Protein AF-A0A965GVR2-F1 (afdb_monomer)

Secondary structure (DSSP, 8-state):
-HHHHHHHHHHHHHHHHHHHHH-SSS---HHHHHHHHHHHHHH-HHHHHHHHHHHHHHHHHHHHHHHHHHHHHS---TTS-HHHHHHHHHHHHHHTTS-SSHHHHHHHHHHH-HHHHHHHHHHH-

Solvent-accessible surface area (backbone atoms only — not comparable to full-atom values): 6858 Å² total; per-residue (Å²): 112,70,70,61,50,57,52,51,52,52,53,32,52,51,34,24,54,51,39,52,70,69,39,69,68,47,93,66,62,38,84,62,49,26,40,50,46,53,56,40,36,75,78,39,50,67,60,33,50,54,54,50,53,54,50,50,54,49,22,53,52,49,48,50,54,50,51,48,53,59,59,75,63,59,70,79,63,89,88,63,54,57,63,56,53,39,48,54,56,4,46,50,30,35,75,73,61,78,30,94,39,54,67,59,15,31,53,51,47,34,70,72,30,63,67,58,32,55,51,34,57,63,71,78,104

Structure (mmCIF, N/CA/C/O backbone):
data_AF-A0A965GVR2-F1
#
_entry.id   AF-A0A965GVR2-F1
#
loop_
_atom_site.group_PDB
_atom_site.id
_atom_site.type_symbol
_atom_site.label_atom_id
_atom_site.label_alt_id
_atom_site.label_comp_id
_atom_site.label_asym_id
_atom_site.label_entity_id
_atom_site.label_seq_id
_atom_site.pdbx_PDB_ins_code
_atom_site.Cartn_x
_atom_site.Cartn_y
_atom_site.Cartn_z
_atom_site.occupancy
_atom_site.B_iso_or_equiv
_atom_site.auth_seq_id
_atom_site.auth_comp_id
_atom_site.auth_asym_id
_atom_site.auth_atom_id
_atom_site.pdbx_PDB_model_num
ATOM 1 N N . ASP A 1 1 ? 15.775 1.849 -31.045 1.00 75.06 1 ASP A N 1
ATOM 2 C CA . ASP A 1 1 ? 14.495 1.388 -31.601 1.00 75.06 1 ASP A CA 1
ATOM 3 C C . ASP A 1 1 ? 13.379 2.218 -30.974 1.00 75.06 1 ASP A C 1
ATOM 5 O O . ASP A 1 1 ? 13.225 2.173 -29.758 1.00 75.06 1 ASP A O 1
ATOM 9 N N . LEU A 1 2 ? 12.721 3.085 -31.750 1.00 79.31 2 LEU A N 1
ATOM 10 C CA . LEU A 1 2 ? 11.771 4.085 -31.227 1.00 79.31 2 LEU A CA 1
ATOM 11 C C . LEU A 1 2 ? 10.519 3.426 -30.630 1.00 79.31 2 LEU A C 1
ATOM 13 O O . LEU A 1 2 ? 10.064 3.834 -29.568 1.00 79.31 2 LEU A O 1
ATOM 17 N N . VAL A 1 3 ? 10.053 2.334 -31.239 1.00 83.69 3 VAL A N 1
ATOM 18 C CA . VAL A 1 3 ? 8.857 1.594 -30.806 1.00 83.69 3 VAL A CA 1
ATOM 19 C C . VAL A 1 3 ? 9.059 0.931 -29.440 1.00 83.69 3 VAL A C 1
ATOM 21 O O . VAL A 1 3 ? 8.155 0.906 -28.606 1.00 83.69 3 VAL A O 1
ATOM 24 N N . ALA A 1 4 ? 10.257 0.399 -29.181 1.00 81.19 4 ALA A N 1
ATOM 25 C CA . ALA A 1 4 ? 10.582 -0.185 -27.882 1.00 81.19 4 ALA A CA 1
ATOM 26 C C . ALA A 1 4 ? 10.600 0.877 -26.772 1.00 81.19 4 ALA A C 1
ATOM 28 O O . ALA A 1 4 ? 10.115 0.618 -25.675 1.00 81.19 4 ALA A O 1
ATOM 29 N N . LYS A 1 5 ? 11.106 2.077 -27.083 1.00 83.75 5 LYS A N 1
ATOM 30 C CA . LYS A 1 5 ? 11.165 3.198 -26.145 1.00 83.75 5 LYS A CA 1
ATOM 31 C C . LYS A 1 5 ? 9.768 3.716 -25.786 1.00 83.75 5 LYS A C 1
ATOM 33 O O . LYS A 1 5 ? 9.465 3.828 -24.607 1.00 83.75 5 LYS A O 1
ATOM 38 N N . GLU A 1 6 ? 8.908 3.951 -26.777 1.00 85.31 6 GLU A N 1
ATOM 39 C CA . GLU A 1 6 ? 7.527 4.412 -26.544 1.00 85.31 6 GLU A CA 1
ATOM 40 C C . GLU A 1 6 ? 6.714 3.407 -25.715 1.00 85.31 6 GLU A C 1
ATOM 42 O O . GLU A 1 6 ? 5.949 3.778 -24.823 1.00 85.31 6 GLU A O 1
ATOM 47 N N . ARG A 1 7 ? 6.899 2.107 -25.973 1.00 87.19 7 ARG A N 1
ATOM 48 C CA . ARG A 1 7 ? 6.252 1.054 -25.186 1.00 87.19 7 ARG A CA 1
ATOM 49 C C . ARG A 1 7 ? 6.732 1.060 -23.736 1.00 87.19 7 ARG A C 1
ATOM 51 O O . ARG A 1 7 ? 5.906 0.926 -22.837 1.00 87.19 7 ARG A O 1
ATOM 58 N N . ASP A 1 8 ? 8.036 1.179 -23.513 1.00 89.75 8 ASP A N 1
ATOM 59 C CA . ASP A 1 8 ? 8.609 1.171 -22.168 1.00 89.75 8 ASP A CA 1
ATOM 60 C C . ASP A 1 8 ? 8.180 2.407 -21.366 1.00 89.75 8 ASP A C 1
ATOM 62 O O . ASP A 1 8 ? 7.844 2.266 -20.194 1.00 89.75 8 ASP A O 1
ATOM 66 N N . GLU A 1 9 ? 8.090 3.579 -22.001 1.00 91.38 9 GLU A N 1
ATOM 67 C CA . GLU A 1 9 ? 7.560 4.805 -21.384 1.00 91.38 9 GLU A CA 1
ATOM 68 C C . GLU A 1 9 ? 6.093 4.648 -20.967 1.00 91.38 9 GLU A C 1
ATOM 70 O O . GLU A 1 9 ? 5.720 5.021 -19.854 1.00 91.38 9 GLU A O 1
ATOM 75 N N . ARG A 1 10 ? 5.259 4.032 -21.815 1.00 92.50 10 ARG A N 1
ATOM 76 C CA . ARG A 1 10 ? 3.862 3.744 -21.461 1.00 92.50 10 ARG A CA 1
ATOM 77 C C . ARG A 1 10 ? 3.763 2.779 -20.278 1.00 92.50 10 ARG A C 1
ATOM 79 O O . ARG A 1 10 ? 2.981 3.015 -19.363 1.00 92.50 10 ARG A O 1
ATOM 86 N N . LEU A 1 11 ? 4.552 1.705 -20.288 1.00 93.50 11 LEU A N 1
ATOM 87 C CA . LEU A 1 11 ? 4.563 0.723 -19.200 1.00 93.50 11 LEU A CA 1
ATOM 88 C C . LEU A 1 11 ? 5.081 1.323 -17.887 1.00 93.50 11 LEU A C 1
ATOM 90 O O . LEU A 1 11 ? 4.598 0.958 -16.817 1.00 93.50 11 LEU A O 1
ATOM 94 N N . ASP A 1 12 ? 6.047 2.239 -17.962 1.00 94.94 12 ASP A N 1
ATOM 95 C CA . ASP A 1 12 ? 6.532 2.985 -16.803 1.00 94.94 12 ASP A CA 1
ATOM 96 C C . ASP A 1 12 ? 5.419 3.893 -16.249 1.00 94.94 12 ASP A C 1
ATOM 98 O O . ASP A 1 12 ? 5.156 3.856 -15.049 1.00 94.94 12 ASP A O 1
ATOM 102 N N . ALA A 1 13 ? 4.685 4.614 -17.104 1.00 95.19 13 ALA A N 1
ATOM 103 C CA . ALA A 1 13 ? 3.556 5.448 -16.680 1.00 95.19 13 ALA A CA 1
ATOM 104 C C . ALA A 1 13 ? 2.415 4.639 -16.027 1.00 95.19 13 ALA A C 1
ATOM 106 O O . ALA A 1 13 ? 1.880 5.039 -14.991 1.00 95.19 13 ALA A O 1
ATOM 107 N N . GLU A 1 14 ? 2.064 3.479 -16.590 1.00 95.50 14 GLU A N 1
ATOM 108 C CA . GLU A 1 14 ? 1.073 2.563 -16.005 1.00 95.50 14 GLU A CA 1
ATOM 109 C C . GLU A 1 14 ? 1.531 2.032 -14.636 1.00 95.50 14 GLU A C 1
ATOM 111 O O . GLU A 1 14 ? 0.745 1.986 -13.685 1.00 95.50 14 GLU A O 1
ATOM 116 N N . ALA A 1 15 ? 2.815 1.680 -14.502 1.00 95.81 15 ALA A N 1
ATOM 117 C CA . ALA A 1 15 ? 3.384 1.226 -13.236 1.00 95.81 15 ALA A CA 1
ATOM 118 C C . ALA A 1 15 ? 3.347 2.328 -12.168 1.00 95.81 15 ALA A C 1
ATOM 120 O O . ALA A 1 15 ? 2.998 2.056 -11.018 1.00 95.81 15 ALA A O 1
ATOM 121 N N . VAL A 1 16 ? 3.662 3.570 -12.543 1.00 97.31 16 VAL A N 1
ATOM 122 C CA . VAL A 1 16 ? 3.579 4.736 -11.653 1.00 97.31 16 VAL A CA 1
ATOM 123 C C . VAL A 1 16 ? 2.150 4.949 -11.164 1.00 97.31 16 VAL A C 1
ATOM 125 O O . VAL A 1 16 ? 1.942 5.109 -9.961 1.00 97.31 16 VAL A O 1
ATOM 128 N N . ALA A 1 17 ? 1.165 4.922 -12.068 1.00 96.44 17 ALA A N 1
ATOM 129 C CA . ALA A 1 17 ? -0.241 5.083 -11.705 1.00 96.44 17 ALA A CA 1
ATOM 130 C C . ALA A 1 17 ? -0.681 4.005 -10.702 1.00 96.44 17 ALA A C 1
ATOM 132 O O . ALA A 1 17 ? -1.157 4.332 -9.615 1.00 96.44 17 ALA A O 1
ATOM 133 N N . LYS A 1 18 ? -0.399 2.730 -11.002 1.00 94.69 18 LYS A N 1
ATOM 134 C CA . LYS A 1 18 ? -0.703 1.613 -10.097 1.00 94.69 18 LYS A CA 1
ATOM 135 C C . LYS A 1 18 ? -0.004 1.759 -8.742 1.00 94.69 18 LYS A C 1
ATOM 137 O O . LYS A 1 18 ? -0.589 1.454 -7.706 1.00 94.69 18 LYS A O 1
ATOM 142 N N . SER A 1 19 ? 1.247 2.217 -8.730 1.00 95.69 19 SER A N 1
ATOM 143 C CA . SER A 1 19 ? 2.018 2.400 -7.499 1.00 95.69 19 SER A CA 1
ATOM 144 C C . SER A 1 19 ? 1.413 3.475 -6.593 1.00 95.69 19 SER A C 1
ATOM 146 O O . SER A 1 19 ? 1.331 3.248 -5.390 1.00 95.69 19 SER A O 1
ATOM 148 N N . LYS A 1 20 ? 0.935 4.594 -7.156 1.00 94.75 20 LYS A N 1
ATOM 149 C CA . LYS A 1 20 ? 0.242 5.657 -6.404 1.00 94.75 20 LYS A CA 1
ATOM 150 C C . LYS A 1 20 ? -1.077 5.175 -5.796 1.00 94.75 20 LYS A C 1
ATOM 152 O O . LYS A 1 20 ? -1.422 5.575 -4.692 1.00 94.75 20 LYS A O 1
ATOM 157 N N . GLU A 1 21 ? -1.800 4.309 -6.504 1.00 92.69 21 GLU A N 1
ATOM 158 C CA . GLU A 1 21 ? -3.043 3.711 -6.000 1.00 92.69 21 GLU A CA 1
ATOM 159 C C . GLU A 1 21 ? -2.784 2.658 -4.915 1.00 92.69 21 GLU A C 1
ATOM 161 O O . GLU A 1 21 ? -3.510 2.590 -3.928 1.00 92.69 21 GLU A O 1
ATOM 166 N N . THR A 1 22 ? -1.747 1.835 -5.090 1.00 90.88 22 THR A N 1
ATOM 167 C CA . THR A 1 22 ? -1.461 0.696 -4.200 1.00 90.88 22 THR A CA 1
ATOM 168 C C . THR A 1 22 ? -0.758 1.126 -2.913 1.00 90.88 22 THR A C 1
ATOM 170 O O . THR A 1 22 ? -1.026 0.563 -1.856 1.00 90.88 22 THR A O 1
ATOM 173 N N . PHE A 1 23 ? 0.146 2.106 -2.996 1.00 94.00 23 PHE A N 1
ATOM 174 C CA . PHE A 1 23 ? 0.984 2.562 -1.884 1.00 94.00 23 PHE A CA 1
ATOM 175 C C . PHE A 1 23 ? 0.678 4.019 -1.542 1.00 94.00 23 PHE A C 1
ATOM 177 O O . PHE A 1 23 ? 1.517 4.903 -1.703 1.00 94.00 23 PHE A O 1
ATOM 184 N N . SER A 1 24 ? -0.567 4.272 -1.150 1.00 89.25 24 SER A N 1
ATOM 185 C CA . SER A 1 24 ? -1.075 5.631 -0.936 1.00 89.25 24 SER A CA 1
ATOM 186 C C . SER A 1 24 ? -0.602 6.275 0.370 1.00 89.25 24 SER A C 1
ATOM 188 O O . SER A 1 24 ? -0.640 7.500 0.493 1.00 89.25 24 SER A O 1
ATOM 190 N N . THR A 1 25 ? -0.157 5.477 1.346 1.00 90.38 25 THR A N 1
ATOM 191 C CA . THR A 1 25 ? 0.298 5.980 2.651 1.00 90.38 25 THR A CA 1
ATOM 192 C C . THR A 1 25 ? 1.815 5.999 2.782 1.00 90.38 25 THR A C 1
ATOM 194 O O . THR A 1 25 ? 2.359 6.789 3.560 1.00 90.38 25 THR A O 1
ATOM 197 N N . LEU A 1 26 ? 2.522 5.179 2.004 1.00 89.56 26 LEU A N 1
ATOM 198 C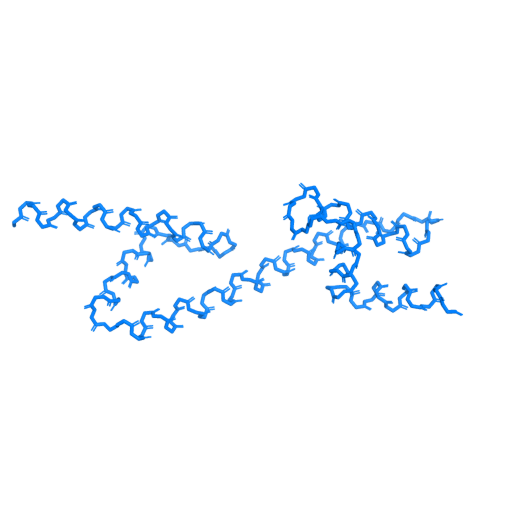 CA . LEU A 1 26 ? 3.975 5.230 1.922 1.00 89.56 26 LEU A CA 1
ATOM 199 C C . LEU A 1 26 ? 4.446 6.487 1.175 1.00 89.56 26 LEU A C 1
ATOM 201 O O . LEU A 1 26 ? 4.006 6.791 0.071 1.00 89.56 26 LEU A O 1
ATOM 205 N N . GLY A 1 27 ? 5.430 7.187 1.741 1.00 90.56 27 GLY A N 1
ATOM 206 C CA . GLY A 1 27 ? 6.085 8.339 1.108 1.00 90.56 27 GLY A CA 1
ATOM 207 C C . GLY A 1 27 ? 7.075 7.945 0.005 1.00 90.56 27 GLY A C 1
ATOM 208 O O . GLY A 1 27 ? 8.248 8.309 0.087 1.00 90.56 27 GLY A O 1
ATOM 209 N N . LEU A 1 28 ? 6.641 7.152 -0.979 1.00 92.38 28 LEU A N 1
ATOM 210 C CA . LEU A 1 28 ? 7.489 6.682 -2.077 1.00 92.38 28 LEU A CA 1
ATOM 211 C C . LEU A 1 28 ? 7.644 7.746 -3.171 1.00 92.38 28 LEU A C 1
ATOM 213 O O . LEU A 1 28 ? 6.706 8.447 -3.541 1.00 92.38 28 LEU A O 1
ATOM 217 N N . GLU A 1 29 ? 8.833 7.800 -3.771 1.00 95.81 29 GLU A N 1
ATOM 218 C CA . GLU A 1 29 ? 9.069 8.535 -5.017 1.00 95.81 29 GLU A CA 1
ATOM 219 C C . GLU A 1 29 ? 8.613 7.644 -6.188 1.00 95.81 29 GLU A C 1
ATOM 221 O O . GLU A 1 29 ? 9.387 6.863 -6.746 1.00 95.81 29 GLU A O 1
ATOM 226 N N . HIS A 1 30 ? 7.306 7.658 -6.477 1.00 95.06 30 HIS A N 1
ATOM 227 C CA . HIS A 1 30 ? 6.672 6.690 -7.386 1.00 95.06 30 HIS A CA 1
ATOM 228 C C . HIS A 1 30 ? 7.239 6.723 -8.810 1.00 95.06 30 HIS A C 1
ATOM 230 O O . HIS A 1 30 ? 7.342 5.667 -9.435 1.00 95.06 30 HIS A O 1
ATOM 236 N N . GLU A 1 31 ? 7.635 7.903 -9.295 1.00 95.62 31 GLU A N 1
ATOM 237 C CA . GLU A 1 31 ? 8.214 8.104 -10.632 1.00 95.62 31 GLU A CA 1
ATOM 238 C C . GLU A 1 31 ? 9.552 7.365 -10.794 1.00 95.62 31 GLU A C 1
ATOM 240 O O . GLU A 1 31 ? 9.893 6.906 -11.883 1.00 95.62 31 GLU A O 1
ATOM 245 N N . THR A 1 32 ? 10.295 7.187 -9.700 1.00 94.31 32 THR A N 1
ATOM 246 C CA . THR A 1 32 ? 11.549 6.427 -9.689 1.00 94.31 32 THR A CA 1
ATOM 247 C C . THR A 1 32 ? 11.329 4.960 -9.315 1.00 94.31 32 THR A C 1
ATOM 249 O O . THR A 1 32 ? 11.874 4.052 -9.950 1.00 94.31 32 THR A O 1
ATOM 252 N N . PHE A 1 33 ? 10.531 4.712 -8.275 1.00 95.25 33 PHE A N 1
ATOM 253 C CA . PHE A 1 33 ? 10.342 3.385 -7.692 1.00 95.25 33 PHE A CA 1
ATOM 254 C C . PHE A 1 33 ? 9.585 2.429 -8.620 1.00 95.25 33 PHE A C 1
ATOM 256 O O . PHE A 1 33 ? 10.029 1.299 -8.834 1.00 95.25 33 PHE A O 1
ATOM 263 N N . ALA A 1 34 ? 8.456 2.860 -9.187 1.00 96.12 34 ALA A N 1
ATOM 264 C CA . ALA A 1 34 ? 7.583 1.957 -9.930 1.00 96.12 34 ALA A CA 1
ATOM 265 C C . ALA A 1 34 ? 8.229 1.429 -11.228 1.00 96.12 34 ALA A C 1
ATOM 267 O O . ALA A 1 34 ? 8.179 0.214 -11.459 1.00 96.12 34 ALA A O 1
ATOM 268 N N . PRO A 1 35 ? 8.934 2.258 -12.030 1.00 97.00 35 PRO A N 1
ATOM 269 C CA . PRO A 1 35 ? 9.707 1.759 -13.166 1.00 97.00 35 PRO A CA 1
ATOM 270 C C . PRO A 1 35 ? 10.829 0.801 -12.757 1.00 97.00 35 PRO A C 1
ATOM 272 O O . PRO A 1 35 ? 11.097 -0.178 -13.455 1.00 97.00 35 PRO A O 1
ATOM 275 N N . ALA A 1 36 ? 11.492 1.047 -11.620 1.00 96.06 36 ALA A N 1
ATOM 276 C CA . ALA A 1 36 ? 12.535 0.159 -11.115 1.00 96.06 36 ALA A CA 1
ATOM 277 C C . ALA A 1 36 ? 11.965 -1.213 -10.725 1.00 96.06 36 ALA A C 1
ATOM 279 O O . ALA A 1 36 ? 12.495 -2.233 -11.163 1.00 96.06 36 ALA A O 1
ATOM 280 N N . LEU A 1 37 ? 10.850 -1.248 -9.988 1.00 96.06 37 LEU A N 1
ATOM 281 C CA . LEU A 1 37 ? 10.178 -2.496 -9.620 1.00 96.06 37 LEU A CA 1
ATOM 282 C C . LEU A 1 37 ? 9.711 -3.274 -10.859 1.00 96.06 37 LEU A C 1
ATOM 284 O O . LEU A 1 37 ? 9.919 -4.484 -10.934 1.00 96.06 37 LEU A O 1
ATOM 288 N N . ARG A 1 38 ? 9.157 -2.588 -11.869 1.00 96.12 38 ARG A N 1
ATOM 289 C CA . ARG A 1 38 ? 8.777 -3.209 -13.149 1.00 96.12 38 ARG A CA 1
ATOM 290 C C . ARG A 1 38 ? 9.973 -3.865 -13.841 1.00 96.12 38 ARG A C 1
ATOM 292 O O . ARG A 1 38 ? 9.862 -4.982 -14.343 1.00 96.12 38 ARG A O 1
ATOM 299 N N . ARG A 1 39 ? 11.118 -3.179 -13.885 1.00 95.00 39 ARG A N 1
ATOM 300 C CA . ARG A 1 39 ? 12.347 -3.715 -14.493 1.00 95.00 39 ARG A CA 1
ATOM 301 C C . ARG A 1 39 ? 12.890 -4.907 -13.708 1.00 95.00 39 ARG A C 1
ATOM 303 O O . ARG A 1 39 ? 13.332 -5.863 -14.334 1.00 95.00 39 ARG A O 1
ATOM 310 N N . ILE A 1 40 ? 12.798 -4.891 -12.376 1.00 95.12 40 ILE A N 1
ATOM 311 C CA . ILE A 1 40 ? 13.127 -6.059 -11.545 1.00 95.12 40 ILE A CA 1
ATOM 312 C C . ILE A 1 40 ? 12.194 -7.218 -11.895 1.00 95.12 40 ILE A C 1
ATOM 314 O O . ILE A 1 40 ? 12.688 -8.305 -12.151 1.00 95.12 40 ILE A O 1
ATOM 318 N N . ALA A 1 41 ? 10.883 -6.988 -12.012 1.00 94.81 41 ALA A N 1
ATOM 319 C CA . ALA A 1 41 ? 9.922 -8.038 -12.353 1.00 94.81 41 ALA A CA 1
ATOM 320 C C . ALA A 1 41 ? 10.189 -8.690 -13.722 1.00 94.81 41 ALA A C 1
ATOM 322 O O . ALA A 1 41 ? 9.898 -9.867 -13.907 1.00 94.81 41 ALA A O 1
ATOM 323 N N . ALA A 1 42 ? 10.768 -7.944 -14.669 1.00 93.62 42 ALA A N 1
ATOM 324 C CA . ALA A 1 42 ? 11.171 -8.473 -15.971 1.00 93.62 42 ALA A CA 1
ATOM 325 C C . ALA A 1 42 ? 12.421 -9.377 -15.916 1.00 93.62 42 ALA A C 1
ATOM 327 O O . ALA A 1 42 ? 12.654 -10.141 -16.851 1.00 93.62 42 ALA A O 1
ATOM 328 N N . ILE A 1 43 ? 13.229 -9.274 -14.856 1.00 96.12 43 ILE A N 1
ATOM 329 C CA . ILE A 1 43 ? 14.453 -10.065 -14.644 1.00 96.12 43 ILE A CA 1
ATOM 330 C C . ILE A 1 43 ? 14.177 -11.222 -13.678 1.00 96.12 43 ILE A C 1
ATOM 332 O O . ILE A 1 43 ? 14.568 -12.357 -13.934 1.00 96.12 43 ILE A O 1
ATOM 336 N N . ASP A 1 44 ? 13.506 -10.918 -12.571 1.00 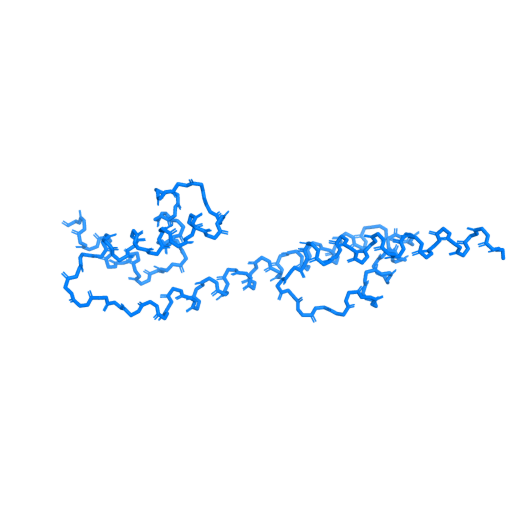96.25 44 ASP A N 1
ATOM 337 C CA . ASP A 1 44 ? 13.154 -11.831 -11.493 1.00 96.25 44 ASP A CA 1
ATOM 338 C C . ASP A 1 44 ? 11.793 -11.427 -10.904 1.00 96.25 44 ASP A C 1
ATOM 340 O O . ASP A 1 44 ? 11.660 -10.544 -10.048 1.00 96.25 44 ASP A O 1
ATOM 344 N N . GLU A 1 45 ? 10.752 -12.094 -11.396 1.00 95.31 45 GLU A N 1
ATOM 345 C CA . GLU A 1 45 ? 9.374 -11.874 -10.964 1.00 95.31 45 GLU A CA 1
ATOM 346 C C . GLU A 1 45 ? 9.166 -12.235 -9.484 1.00 95.31 45 GLU A C 1
ATOM 348 O O . GLU A 1 45 ? 8.405 -11.567 -8.781 1.00 95.31 45 GLU A O 1
ATOM 353 N N . ALA A 1 46 ? 9.842 -13.277 -8.989 1.00 95.44 46 ALA A N 1
ATOM 354 C CA . ALA A 1 46 ? 9.686 -13.734 -7.611 1.00 95.44 46 ALA A CA 1
ATOM 355 C C . ALA A 1 46 ? 10.268 -12.712 -6.629 1.00 95.44 46 ALA A C 1
ATOM 357 O O . ALA A 1 46 ? 9.623 -12.374 -5.630 1.00 95.44 46 ALA A O 1
ATOM 358 N N . LEU A 1 47 ? 11.442 -12.163 -6.949 1.00 94.88 47 LEU A N 1
ATOM 359 C CA . LEU A 1 47 ? 12.044 -11.083 -6.181 1.00 94.88 47 LEU A CA 1
ATOM 360 C C . LEU A 1 47 ? 11.135 -9.849 -6.162 1.00 94.88 47 LEU A C 1
ATOM 362 O O . LEU A 1 47 ? 10.838 -9.336 -5.082 1.00 94.88 47 LEU A O 1
ATOM 366 N N . ALA A 1 48 ? 10.635 -9.407 -7.319 1.00 95.50 48 ALA A N 1
ATOM 367 C CA . ALA A 1 48 ? 9.741 -8.250 -7.391 1.00 95.50 48 ALA A CA 1
ATOM 368 C C . ALA A 1 48 ? 8.473 -8.435 -6.541 1.00 95.50 48 ALA A C 1
ATOM 370 O O . ALA A 1 48 ? 8.127 -7.546 -5.764 1.00 95.50 48 ALA A O 1
ATOM 371 N N . LYS A 1 49 ? 7.831 -9.609 -6.612 1.00 94.31 49 LYS A N 1
ATOM 372 C CA . LYS A 1 49 ? 6.656 -9.933 -5.786 1.00 94.31 49 LYS A CA 1
ATOM 373 C C . LYS A 1 49 ? 6.965 -9.920 -4.295 1.00 94.31 49 LYS A C 1
ATOM 375 O O . LYS A 1 49 ? 6.141 -9.461 -3.510 1.00 94.31 49 LYS A O 1
ATOM 380 N N . SER A 1 50 ? 8.137 -10.410 -3.891 1.00 96.19 50 SER A N 1
ATOM 381 C CA . SER A 1 50 ? 8.530 -10.384 -2.479 1.00 96.19 50 SER A CA 1
ATOM 382 C C . SER A 1 50 ? 8.678 -8.951 -1.951 1.00 96.19 50 SER A C 1
ATOM 384 O O . SER A 1 50 ? 8.210 -8.649 -0.855 1.00 96.19 50 SER A O 1
ATOM 386 N N . VAL A 1 51 ? 9.248 -8.048 -2.757 1.00 94.56 51 VAL A N 1
ATOM 387 C CA . VAL A 1 51 ? 9.378 -6.624 -2.422 1.00 94.56 51 VAL A CA 1
ATOM 388 C C . VAL A 1 51 ? 8.005 -5.953 -2.377 1.00 94.56 51 VAL A C 1
ATOM 390 O O . VAL A 1 51 ? 7.701 -5.249 -1.415 1.00 94.56 51 VAL A O 1
ATOM 393 N N . GLU A 1 52 ? 7.153 -6.208 -3.375 1.00 94.38 52 GLU A N 1
ATOM 394 C CA . GLU A 1 52 ? 5.783 -5.683 -3.428 1.00 94.38 52 GLU A CA 1
ATOM 395 C C . GLU A 1 52 ? 4.978 -6.109 -2.190 1.00 94.38 52 GLU A C 1
ATOM 397 O O . GLU A 1 52 ? 4.356 -5.268 -1.549 1.00 94.38 52 GLU A O 1
ATOM 402 N N . ALA A 1 53 ? 5.057 -7.379 -1.778 1.00 93.19 53 ALA A N 1
ATOM 403 C CA . ALA A 1 53 ? 4.340 -7.891 -0.610 1.00 93.19 53 ALA A CA 1
ATOM 404 C C . ALA A 1 53 ? 4.755 -7.206 0.705 1.00 93.19 53 ALA A C 1
ATOM 406 O O . ALA A 1 53 ? 3.898 -6.871 1.526 1.00 93.19 53 ALA A O 1
ATOM 407 N N . VAL A 1 54 ? 6.056 -6.968 0.903 1.00 94.75 54 VAL A N 1
ATOM 408 C CA . VAL A 1 54 ? 6.557 -6.245 2.085 1.00 94.75 54 VAL A CA 1
ATOM 409 C C . VAL A 1 54 ? 6.048 -4.804 2.091 1.00 94.75 54 VAL A C 1
ATOM 411 O O . VAL A 1 54 ? 5.607 -4.320 3.131 1.00 94.75 54 VAL A O 1
ATOM 414 N N . LEU A 1 55 ? 6.056 -4.132 0.937 1.00 94.00 55 LEU A N 1
ATOM 415 C CA . LEU A 1 55 ? 5.569 -2.758 0.822 1.00 94.00 55 LEU A CA 1
ATOM 416 C C . LEU A 1 55 ? 4.058 -2.661 1.035 1.00 94.00 55 LEU A C 1
ATOM 418 O O . LEU A 1 55 ? 3.618 -1.764 1.742 1.00 94.00 55 LEU A O 1
ATOM 422 N N . VAL A 1 56 ? 3.270 -3.606 0.514 1.00 92.69 56 VAL A N 1
ATOM 423 C CA . VAL A 1 56 ? 1.818 -3.653 0.762 1.00 92.69 56 VAL A CA 1
ATOM 424 C C . VAL A 1 56 ? 1.547 -3.819 2.256 1.00 92.69 56 VAL A C 1
ATOM 426 O O . VAL A 1 56 ? 0.701 -3.129 2.819 1.00 92.69 56 VAL A O 1
ATOM 429 N N . SER A 1 57 ? 2.292 -4.702 2.924 1.00 88.25 57 SER A N 1
ATOM 430 C CA . SER A 1 57 ? 2.162 -4.892 4.369 1.00 88.25 57 SER A CA 1
ATOM 431 C C . SER A 1 57 ? 2.566 -3.645 5.162 1.00 88.25 57 SER A C 1
ATOM 433 O O . SER A 1 57 ? 1.924 -3.330 6.164 1.00 88.25 57 SER A O 1
ATOM 435 N N . ALA A 1 58 ? 3.610 -2.933 4.736 1.00 88.88 58 ALA A N 1
ATOM 436 C CA . ALA A 1 58 ? 4.039 -1.694 5.377 1.00 88.88 58 ALA A CA 1
ATOM 437 C C . ALA A 1 58 ? 3.018 -0.561 5.181 1.00 88.88 58 ALA A C 1
ATOM 439 O O . ALA A 1 58 ? 2.694 0.121 6.149 1.00 88.88 58 ALA A O 1
ATOM 440 N N . ASP A 1 59 ? 2.479 -0.394 3.969 1.00 89.88 59 ASP A N 1
ATOM 441 C CA . ASP A 1 59 ? 1.433 0.594 3.670 1.00 89.88 59 ASP A CA 1
ATOM 442 C C . ASP A 1 59 ? 0.185 0.339 4.528 1.00 89.88 59 ASP A C 1
ATOM 444 O O . ASP A 1 59 ? -0.287 1.235 5.221 1.00 89.88 59 ASP A O 1
ATOM 448 N N . ALA A 1 60 ? -0.266 -0.917 4.619 1.00 83.81 60 ALA A N 1
ATOM 449 C CA . ALA A 1 60 ? -1.399 -1.288 5.468 1.00 83.81 60 ALA A CA 1
ATOM 450 C C . ALA A 1 60 ? -1.165 -0.957 6.955 1.00 83.81 60 ALA A C 1
ATOM 452 O O . ALA A 1 60 ? -2.051 -0.415 7.617 1.00 83.81 60 ALA A O 1
ATOM 453 N N . GLN A 1 61 ? 0.036 -1.234 7.476 1.00 81.88 61 GLN A N 1
ATOM 454 C CA . GLN A 1 61 ? 0.401 -0.897 8.857 1.00 81.88 61 GLN A CA 1
ATOM 455 C C . GLN A 1 61 ? 0.464 0.619 9.092 1.00 81.88 61 GLN A C 1
ATOM 457 O O . GLN A 1 61 ? 0.068 1.093 10.159 1.00 81.88 61 GLN A O 1
ATOM 462 N N . LEU A 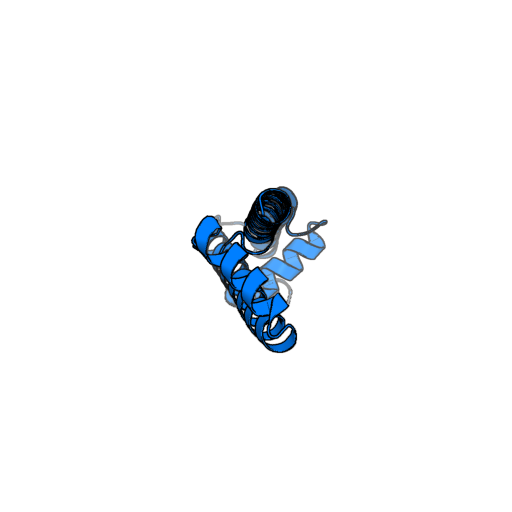1 62 ? 0.950 1.399 8.120 1.00 83.19 62 LEU A N 1
ATOM 463 C CA . LEU A 1 62 ? 0.971 2.861 8.217 1.00 83.19 62 LEU A CA 1
ATOM 464 C C . LEU A 1 62 ? -0.437 3.454 8.151 1.00 83.19 62 LEU A C 1
ATOM 466 O O . LEU A 1 62 ? -0.742 4.352 8.937 1.00 83.19 62 LEU A O 1
ATOM 470 N N . ALA A 1 63 ? -1.290 2.943 7.262 1.00 81.94 63 ALA A N 1
ATOM 471 C CA . ALA A 1 63 ? -2.693 3.324 7.183 1.00 81.94 63 ALA A CA 1
ATOM 472 C C . ALA A 1 63 ? -3.404 3.068 8.519 1.00 81.94 63 ALA A C 1
ATOM 474 O O . ALA A 1 63 ? -4.057 3.962 9.059 1.00 81.94 63 ALA A O 1
ATOM 475 N N . GLU A 1 64 ? -3.200 1.888 9.109 1.00 74.75 64 GLU A N 1
ATOM 476 C CA . GLU A 1 64 ? -3.740 1.550 10.425 1.00 74.75 64 GLU A CA 1
ATOM 477 C C . GLU A 1 64 ? -3.215 2.488 11.520 1.00 74.75 64 GLU A C 1
ATOM 479 O O . GLU A 1 64 ? -4.001 3.055 12.277 1.00 74.75 64 GLU A O 1
ATOM 484 N N . ALA A 1 65 ? -1.907 2.748 11.570 1.00 72.62 65 ALA A N 1
ATOM 485 C CA . ALA A 1 65 ? -1.330 3.683 12.535 1.00 72.62 65 ALA A CA 1
ATOM 486 C C . ALA A 1 65 ? -1.847 5.127 12.367 1.00 72.62 65 ALA A C 1
ATOM 488 O O . ALA A 1 65 ? -1.954 5.863 13.354 1.00 72.62 65 ALA A O 1
ATOM 489 N N . GLY A 1 66 ? -2.163 5.546 11.138 1.00 70.75 66 GLY A N 1
A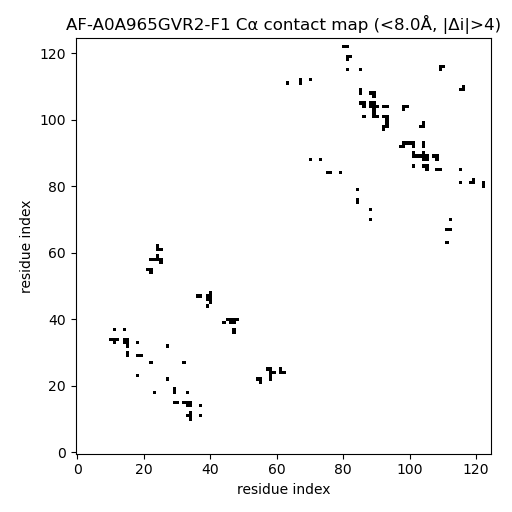TOM 490 C CA . GLY A 1 66 ? -2.836 6.811 10.843 1.00 70.75 66 GLY A CA 1
ATOM 491 C C . GLY A 1 66 ? -4.222 6.876 11.481 1.00 70.75 66 GLY A C 1
ATOM 492 O O . GLY A 1 66 ? -4.495 7.807 12.240 1.00 70.75 66 GLY A O 1
ATOM 493 N N . LEU A 1 67 ? -5.038 5.834 11.279 1.00 66.25 67 LEU A N 1
ATOM 494 C CA . LEU A 1 67 ? -6.357 5.704 11.908 1.00 66.25 67 LEU A CA 1
ATOM 495 C C . LEU A 1 67 ? -6.259 5.784 13.440 1.00 66.25 67 LEU A C 1
ATOM 497 O O . LEU A 1 67 ? -7.010 6.522 14.074 1.00 66.25 67 LEU A O 1
ATOM 501 N N . LEU A 1 68 ? -5.285 5.099 14.054 1.00 66.44 68 LEU A N 1
ATOM 502 C CA . LEU A 1 68 ? -5.067 5.151 15.509 1.00 66.44 68 LEU A CA 1
ATOM 503 C C . LEU A 1 68 ? -4.799 6.561 16.036 1.00 66.44 68 LEU A C 1
ATOM 505 O O . LEU A 1 68 ? -5.286 6.925 17.110 1.00 66.44 68 LEU A O 1
ATOM 509 N N . LYS A 1 69 ? -4.024 7.365 15.302 1.00 67.19 69 LYS A N 1
ATOM 510 C CA . LYS A 1 69 ? -3.753 8.756 15.684 1.00 67.19 69 LYS A CA 1
ATOM 511 C C . LYS A 1 69 ? -5.008 9.611 15.587 1.00 67.19 69 LYS A C 1
ATOM 513 O O . LYS A 1 69 ? -5.255 10.400 16.495 1.00 67.19 69 LYS A O 1
ATOM 518 N N . GLU A 1 70 ? -5.807 9.437 14.538 1.00 61.50 70 GLU A N 1
ATOM 519 C CA . GLU A 1 70 ? -7.092 10.130 14.407 1.00 61.50 70 GLU A CA 1
ATOM 520 C C . GLU A 1 70 ? -8.019 9.779 15.580 1.00 61.50 70 GLU A C 1
ATOM 522 O O . GLU A 1 70 ? -8.538 10.681 16.244 1.00 61.50 70 GLU A O 1
ATOM 527 N N . PHE A 1 71 ? -8.107 8.497 15.951 1.00 61.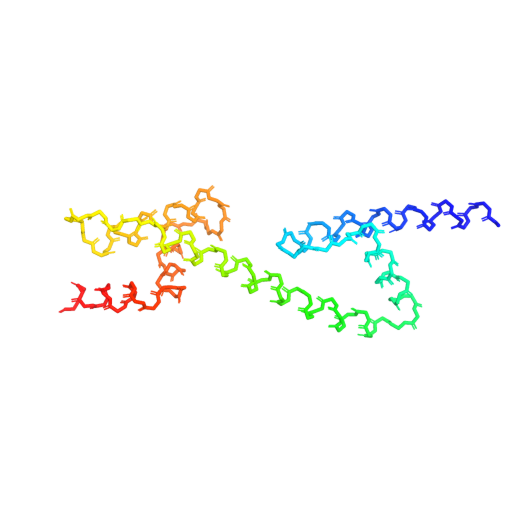97 71 PHE A N 1
ATOM 528 C CA . PHE A 1 71 ? -8.871 8.050 17.120 1.00 61.97 71 PHE A CA 1
ATOM 529 C C . PHE A 1 71 ? -8.355 8.615 18.447 1.00 61.97 71 PHE A C 1
ATOM 531 O O . PHE A 1 71 ? -9.153 9.012 19.293 1.00 61.97 71 PHE A O 1
ATOM 538 N N . GLY A 1 72 ? -7.036 8.698 18.638 1.00 55.94 72 GLY A N 1
ATOM 539 C CA . GLY A 1 72 ? -6.433 9.254 19.854 1.00 55.94 72 GLY A CA 1
ATOM 540 C C . GLY A 1 72 ? -6.670 10.758 20.050 1.00 55.94 72 GLY A C 1
ATOM 541 O O . GLY A 1 72 ? -6.490 11.265 21.157 1.00 55.94 72 GLY A O 1
ATOM 542 N N . THR A 1 73 ? -7.080 11.478 19.000 1.00 56.06 73 THR A N 1
ATOM 543 C CA .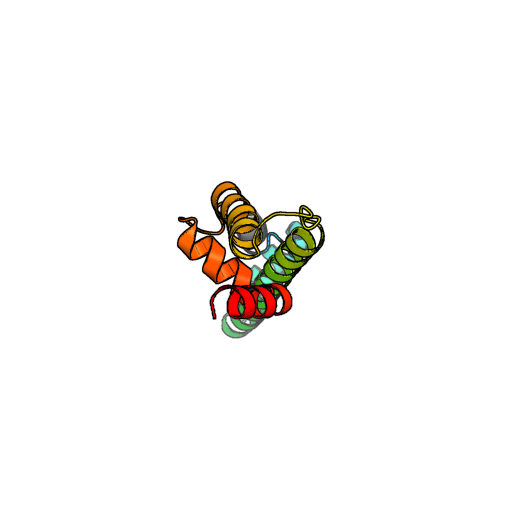 THR A 1 73 ? -7.374 12.922 19.058 1.00 56.06 73 THR A CA 1
ATOM 544 C C . THR A 1 73 ? -8.856 13.255 19.207 1.00 56.06 73 THR A C 1
ATOM 546 O O . THR A 1 73 ? -9.183 14.399 19.540 1.00 56.06 73 THR A O 1
ATOM 549 N N . ALA A 1 74 ? -9.757 12.279 19.032 1.00 55.41 74 ALA A N 1
ATOM 550 C CA . ALA A 1 74 ? -11.168 12.444 19.350 1.00 55.41 74 ALA A CA 1
ATOM 551 C C . ALA A 1 74 ? -11.308 12.614 20.868 1.00 55.41 74 ALA A C 1
ATOM 553 O O . ALA A 1 74 ? -11.335 11.661 21.643 1.00 55.41 74 ALA A O 1
ATOM 554 N N . LYS A 1 75 ? -11.316 13.874 21.308 1.00 50.06 75 LYS A N 1
ATOM 555 C CA . LYS A 1 75 ? -11.443 14.260 22.710 1.00 50.06 75 LYS A CA 1
ATOM 556 C C . LYS A 1 75 ? -12.689 13.581 23.276 1.00 50.06 75 LYS A C 1
ATOM 558 O O . LYS A 1 75 ? -13.791 13.886 22.823 1.00 50.06 75 LYS A O 1
ATOM 563 N N . ALA A 1 76 ? -12.507 12.677 24.243 1.00 52.44 76 ALA A N 1
ATOM 564 C CA . ALA A 1 76 ? -13.608 12.034 24.948 1.00 52.44 76 ALA A CA 1
ATOM 565 C C . ALA A 1 76 ? -14.596 13.119 25.390 1.00 52.44 76 ALA A C 1
ATOM 567 O O . ALA A 1 76 ? -14.254 14.003 26.184 1.00 52.44 76 ALA A O 1
ATOM 568 N N . VAL A 1 77 ? -15.795 13.110 24.808 1.00 51.88 77 VAL A N 1
ATOM 569 C CA . VAL A 1 77 ? -16.844 14.056 25.176 1.00 51.88 77 VAL A CA 1
ATOM 570 C C . VAL A 1 77 ? -17.267 13.669 26.584 1.00 51.88 77 VAL A C 1
ATOM 572 O O . VAL A 1 77 ? -17.933 12.655 26.788 1.00 51.88 77 VAL A O 1
ATOM 575 N N . SER A 1 78 ? -16.801 14.435 27.570 1.00 46.00 78 SER A N 1
ATOM 576 C CA . SER A 1 78 ? -17.085 14.196 28.980 1.00 46.00 78 SER A CA 1
ATOM 577 C C . SER A 1 78 ? -18.601 14.130 29.189 1.00 46.00 78 SER A C 1
ATOM 579 O O . SER A 1 78 ? -19.272 15.154 29.070 1.00 46.00 78 SER A O 1
ATOM 581 N N . GLY A 1 79 ? -19.128 12.935 29.470 1.00 56.00 79 GLY A N 1
ATOM 582 C CA . GLY A 1 79 ? -20.549 12.703 29.748 1.00 56.00 79 GLY A CA 1
ATOM 583 C C . GLY A 1 79 ? -21.262 11.696 28.837 1.00 56.00 79 GLY A C 1
ATOM 584 O O . GLY A 1 79 ? -22.378 11.312 29.172 1.00 56.00 79 GLY A O 1
ATOM 585 N N . ASN A 1 80 ? -20.649 11.236 27.739 1.00 66.12 80 ASN A N 1
ATOM 586 C CA . ASN A 1 80 ? -21.225 10.185 26.886 1.00 66.12 80 ASN A CA 1
ATOM 587 C C . ASN A 1 80 ? -20.731 8.782 27.286 1.00 66.12 80 ASN A C 1
ATOM 589 O O . ASN A 1 80 ? -19.617 8.641 27.793 1.00 66.12 80 ASN A O 1
ATOM 593 N N . SER A 1 81 ? -21.562 7.756 27.057 1.00 83.94 81 SER A N 1
ATOM 594 C CA . SER A 1 81 ? -21.193 6.346 27.257 1.00 83.94 81 SER A CA 1
ATOM 595 C C . SER A 1 81 ? -20.016 5.952 26.366 1.00 83.94 81 SER A C 1
ATOM 597 O O . SER A 1 81 ? -19.818 6.519 25.285 1.00 83.94 81 SER A O 1
ATOM 599 N N . VAL A 1 82 ? -19.248 4.948 26.788 1.00 85.88 82 VAL A N 1
ATOM 600 C CA . VAL A 1 82 ? -18.145 4.392 25.987 1.00 85.88 82 VAL A CA 1
ATOM 601 C C . VAL A 1 82 ? -18.679 3.821 24.669 1.00 85.88 82 VAL A C 1
ATOM 603 O O . VAL A 1 82 ? -18.021 3.930 23.634 1.00 85.88 82 VAL A O 1
ATOM 606 N N . TYR A 1 83 ? -19.907 3.294 24.670 1.00 86.81 83 TYR A N 1
ATOM 607 C CA . TYR A 1 83 ? -20.622 2.926 23.446 1.00 86.81 83 TYR A CA 1
ATOM 608 C C . TYR A 1 83 ? -20.808 4.104 22.476 1.00 86.81 83 TYR A C 1
ATOM 610 O O . TYR A 1 83 ? -20.536 3.969 21.283 1.00 86.81 83 TYR A O 1
ATOM 618 N N . GLU A 1 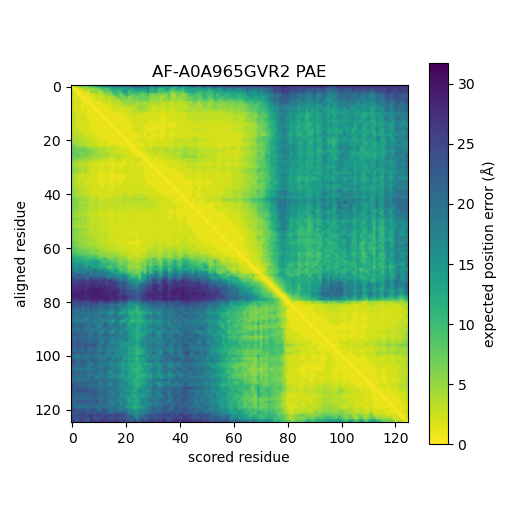84 ? -21.249 5.271 22.953 1.00 86.19 84 GLU A N 1
ATOM 619 C CA . GLU A 1 84 ? -21.444 6.445 22.091 1.00 86.19 84 GLU A CA 1
ATOM 620 C C . GLU A 1 84 ? -20.106 7.051 21.625 1.00 86.19 84 GLU A C 1
ATOM 622 O O . GLU A 1 84 ? -20.027 7.574 20.509 1.00 86.19 84 GLU A O 1
ATOM 627 N N . GLU A 1 85 ? -19.033 6.915 22.415 1.00 84.31 85 GLU A N 1
ATOM 628 C CA . GLU A 1 85 ? -17.656 7.206 21.981 1.00 84.31 85 GLU A CA 1
ATOM 629 C C . GLU A 1 85 ? -17.260 6.295 20.802 1.00 84.31 85 GLU A C 1
ATOM 631 O O . GLU A 1 85 ? -16.925 6.792 19.724 1.00 84.31 85 GLU A O 1
ATOM 636 N N . ALA A 1 86 ? -17.405 4.973 20.949 1.00 87.06 86 ALA A N 1
ATOM 637 C CA . ALA A 1 86 ? -17.091 4.001 19.897 1.00 87.06 86 ALA A CA 1
ATOM 638 C C . ALA A 1 86 ? -17.944 4.201 18.633 1.00 87.06 86 ALA A C 1
ATOM 640 O O . ALA A 1 86 ? -17.434 4.159 17.515 1.00 87.06 86 ALA A O 1
ATOM 641 N N . LYS A 1 87 ? -19.238 4.490 18.796 1.00 88.69 87 LYS A N 1
ATOM 642 C CA . LYS A 1 87 ? -20.168 4.760 17.693 1.00 88.69 87 LYS A CA 1
ATOM 643 C C . LYS A 1 87 ? -19.835 6.046 16.941 1.00 88.69 87 LYS A C 1
ATOM 645 O O . LYS A 1 87 ? -20.020 6.103 15.728 1.00 88.69 87 LYS A O 1
ATOM 650 N N . THR A 1 88 ? -19.358 7.080 17.633 1.00 85.94 88 THR A N 1
ATOM 651 C CA . THR A 1 88 ? -18.924 8.330 16.989 1.00 85.94 88 THR A CA 1
ATOM 652 C C . THR A 1 88 ? -17.715 8.078 16.096 1.00 85.94 88 THR A C 1
ATOM 654 O O . THR A 1 88 ? -17.723 8.469 14.932 1.00 85.94 88 THR A O 1
ATOM 657 N N . LEU A 1 89 ? -16.729 7.339 16.603 1.00 84.50 89 LEU A N 1
ATOM 658 C CA . LEU A 1 89 ? -15.553 6.935 15.836 1.00 84.50 89 LEU A CA 1
ATOM 659 C C . LEU A 1 89 ? -15.914 6.012 14.660 1.00 84.50 89 LEU A C 1
ATOM 661 O O . LEU A 1 89 ? -15.401 6.168 13.554 1.00 84.50 89 LEU A O 1
ATOM 665 N N . ALA A 1 90 ? -16.857 5.093 14.869 1.00 88.25 90 ALA A N 1
ATOM 666 C CA . ALA A 1 90 ? -17.357 4.201 13.830 1.00 88.25 90 ALA A CA 1
ATOM 667 C C . ALA A 1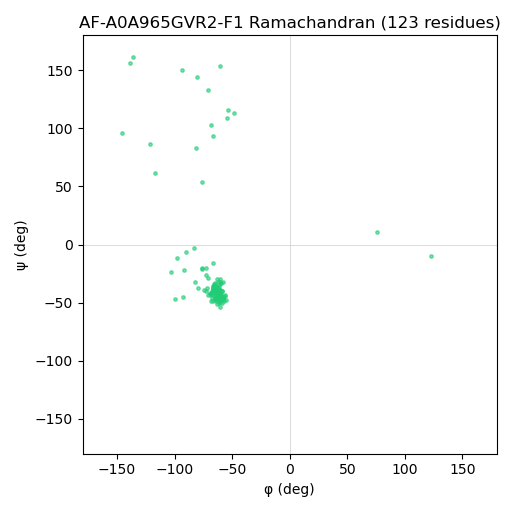 90 ? -18.071 4.948 12.694 1.00 88.25 90 ALA A C 1
ATOM 669 O O . ALA A 1 90 ? -17.928 4.568 11.534 1.00 88.25 90 ALA A O 1
ATOM 670 N N . LYS A 1 91 ? -18.812 6.025 12.996 1.00 87.62 91 LYS A N 1
ATOM 671 C CA . LYS A 1 91 ? -19.414 6.881 11.959 1.00 87.62 91 LYS A CA 1
ATOM 672 C C . LYS A 1 91 ? -18.348 7.500 11.065 1.00 87.62 91 LYS A C 1
ATOM 674 O O . LYS A 1 91 ? -18.511 7.463 9.852 1.00 87.62 91 LYS A O 1
ATOM 679 N N . SER A 1 92 ? -17.247 7.978 11.643 1.00 80.69 92 SER A N 1
ATOM 680 C CA . SER A 1 92 ? -16.129 8.506 10.858 1.00 80.69 92 SER A CA 1
ATOM 681 C C . SER A 1 92 ? -15.537 7.446 9.924 1.00 80.69 92 SER A C 1
ATOM 683 O O . SER A 1 92 ? -15.268 7.759 8.773 1.00 80.69 92 SER A O 1
ATOM 685 N N . LEU A 1 93 ? -15.423 6.181 10.354 1.00 82.38 93 LEU A N 1
ATOM 686 C CA . LEU A 1 93 ? -14.976 5.084 9.478 1.00 82.38 93 LEU A CA 1
ATOM 687 C C . LEU A 1 93 ? -15.939 4.778 8.321 1.00 82.38 93 LEU A C 1
ATOM 689 O O . LEU A 1 93 ? -15.501 4.360 7.249 1.00 82.38 93 LEU A O 1
ATOM 693 N N . VAL A 1 94 ? -17.246 4.949 8.532 1.00 87.00 94 VAL A N 1
ATOM 694 C CA . VAL A 1 94 ? -18.246 4.810 7.461 1.00 87.00 94 VAL A CA 1
ATOM 695 C C . VAL A 1 94 ? -18.144 5.983 6.487 1.00 87.00 94 VAL A C 1
ATOM 697 O O . VAL A 1 94 ? -18.160 5.778 5.276 1.00 87.00 94 VAL A O 1
ATOM 700 N N . GLU A 1 95 ? -18.002 7.207 7.001 1.00 83.06 95 GLU A N 1
ATOM 701 C CA . GLU A 1 95 ? -17.868 8.427 6.195 1.00 83.06 95 GLU A CA 1
ATOM 702 C C . GLU A 1 95 ? -16.596 8.424 5.338 1.00 83.06 95 GLU A C 1
ATOM 704 O O . GLU A 1 95 ? -16.634 8.857 4.187 1.00 83.06 95 GLU A O 1
ATOM 709 N N . THR A 1 96 ? -15.487 7.889 5.857 1.00 77.25 96 THR A N 1
ATOM 710 C CA . THR A 1 96 ? -14.229 7.731 5.109 1.00 77.25 96 THR A CA 1
ATOM 711 C C . THR A 1 96 ? -14.192 6.474 4.236 1.00 77.25 96 THR A C 1
ATOM 713 O O . THR A 1 96 ? -13.229 6.267 3.501 1.00 77.25 96 THR A O 1
ATOM 716 N N . GLY A 1 97 ? -15.236 5.638 4.274 1.00 79.69 97 GLY A N 1
ATOM 717 C CA . GLY A 1 97 ? -15.366 4.444 3.436 1.00 79.69 97 GLY A CA 1
ATOM 718 C C . GLY A 1 97 ? -14.499 3.254 3.859 1.00 79.69 97 GLY A C 1
ATOM 719 O O . GLY A 1 97 ? -14.410 2.278 3.116 1.00 79.69 97 GLY A O 1
ATOM 720 N N . VAL A 1 98 ? -13.885 3.299 5.045 1.00 80.50 98 VAL A N 1
ATOM 721 C CA . VAL A 1 98 ? -13.070 2.202 5.599 1.00 80.50 98 VAL A CA 1
ATOM 722 C C . VAL A 1 98 ? -13.931 0.971 5.906 1.00 80.50 98 VAL A C 1
ATOM 724 O O . VAL A 1 98 ? -13.490 -0.165 5.745 1.00 80.50 98 VAL A O 1
ATOM 727 N N . VAL A 1 99 ? -15.182 1.183 6.319 1.00 88.31 99 VAL A N 1
ATOM 728 C CA . VAL A 1 99 ? -16.176 0.130 6.584 1.00 88.31 99 VAL A CA 1
ATOM 729 C C . VAL A 1 99 ? -17.532 0.515 5.995 1.00 88.31 99 VAL A C 1
ATOM 731 O O . VAL A 1 99 ? -17.794 1.681 5.715 1.00 88.31 99 VAL A O 1
ATOM 734 N N . LYS A 1 100 ? -18.427 -0.464 5.812 1.00 90.38 100 LYS A N 1
ATOM 735 C CA . LYS A 1 100 ? -19.734 -0.229 5.168 1.00 90.38 100 LYS A CA 1
ATOM 736 C C . LYS A 1 100 ? -20.856 0.103 6.146 1.00 90.38 100 LYS A C 1
ATOM 738 O O . LYS A 1 100 ? -21.884 0.631 5.735 1.00 90.38 100 LYS A O 1
ATOM 743 N N . THR A 1 101 ? -20.699 -0.269 7.412 1.00 94.62 101 THR A N 1
ATOM 744 C CA . THR A 1 101 ? -21.749 -0.165 8.433 1.00 94.62 101 THR A CA 1
ATOM 745 C C . THR A 1 101 ? -21.165 0.318 9.750 1.00 94.62 101 THR A C 1
ATOM 747 O O . THR A 1 101 ? -19.972 0.146 10.008 1.00 94.62 101 THR A O 1
ATOM 750 N N . ILE A 1 102 ? -22.010 0.915 10.590 1.00 90.62 102 ILE A N 1
ATOM 751 C CA . ILE A 1 102 ? -21.593 1.411 11.905 1.00 90.62 102 ILE A CA 1
ATOM 752 C C . ILE A 1 102 ? -21.164 0.236 12.790 1.00 90.62 102 ILE A C 1
ATOM 754 O O . ILE A 1 102 ? -20.198 0.363 13.527 1.00 90.62 102 ILE A O 1
ATOM 758 N N . GLU A 1 103 ? -21.816 -0.918 12.679 1.00 93.12 103 GLU A N 1
ATOM 759 C CA . GLU A 1 103 ? -21.503 -2.127 13.443 1.00 93.12 103 GLU A CA 1
ATOM 760 C C . GLU A 1 103 ? -20.091 -2.639 13.123 1.00 93.12 103 GLU A C 1
ATOM 762 O O . GLU A 1 103 ? -19.296 -2.856 14.036 1.00 93.12 103 GLU A O 1
ATOM 767 N N . GLN A 1 104 ? -19.745 -2.729 11.832 1.00 91.50 104 GLN A N 1
ATOM 768 C CA . GLN A 1 104 ? -18.377 -3.041 11.394 1.00 91.50 104 GLN A CA 1
ATOM 769 C C . GLN A 1 104 ? -17.375 -1.979 11.862 1.00 91.50 104 GLN A C 1
ATOM 771 O O . GLN A 1 104 ? -16.241 -2.299 12.206 1.00 91.50 104 GLN A O 1
ATOM 776 N N . GLY A 1 105 ? -17.789 -0.710 11.884 1.00 89.94 105 GLY A N 1
ATOM 777 C CA . GLY A 1 105 ? -16.964 0.381 12.388 1.00 89.94 105 GLY A CA 1
ATOM 778 C C . GLY A 1 105 ? -16.698 0.285 13.883 1.00 89.94 105 GLY A C 1
ATOM 779 O O . GLY A 1 105 ? -15.570 0.515 14.298 1.00 89.94 105 GLY A O 1
ATOM 780 N N . ILE A 1 106 ? -17.692 -0.092 14.690 1.00 90.81 106 ILE A N 1
ATOM 781 C CA . ILE A 1 106 ? -17.524 -0.279 16.135 1.00 90.81 106 ILE A CA 1
ATOM 782 C C . ILE A 1 106 ? -16.548 -1.428 16.386 1.00 90.81 106 ILE A C 1
ATOM 784 O O . ILE A 1 106 ? -15.596 -1.247 17.138 1.00 90.81 106 ILE A O 1
ATOM 788 N N . GLU A 1 107 ? -16.730 -2.572 15.722 1.00 91.06 107 GLU A N 1
ATOM 789 C CA . GLU A 1 107 ? -15.801 -3.703 15.832 1.00 91.06 107 GLU A CA 1
ATOM 790 C C . GLU A 1 107 ? -14.366 -3.280 15.485 1.00 91.06 107 GLU A C 1
ATOM 792 O O . GLU A 1 107 ? -13.447 -3.501 16.274 1.00 91.06 107 GLU A O 1
ATOM 797 N N . LYS A 1 108 ? -14.187 -2.570 14.364 1.00 87.25 108 LYS A N 1
ATOM 798 C CA . LYS A 1 108 ? -12.874 -2.086 13.927 1.00 87.25 108 LYS A CA 1
ATOM 799 C C . LYS A 1 108 ? -12.261 -1.070 14.897 1.00 87.25 108 LYS A C 1
ATOM 801 O O . LYS A 1 108 ? -11.067 -1.130 15.167 1.00 87.25 108 LYS A O 1
ATOM 806 N N . VAL A 1 109 ? -13.062 -0.159 15.448 1.00 86.69 109 VAL A N 1
ATOM 807 C CA . VAL A 1 109 ? -12.628 0.830 16.448 1.00 86.69 109 VAL A CA 1
ATOM 808 C C . VAL A 1 109 ? -12.149 0.151 17.730 1.00 86.69 109 VAL A C 1
ATOM 810 O O . VAL A 1 109 ? -11.131 0.560 18.285 1.00 86.69 109 VAL A O 1
ATOM 813 N N . LEU A 1 110 ? -12.860 -0.871 18.212 1.00 87.50 110 LEU A N 1
ATOM 814 C CA . LEU A 1 110 ? -12.482 -1.586 19.433 1.00 87.50 110 LEU A CA 1
ATOM 815 C C . LEU A 1 110 ? -11.243 -2.470 19.217 1.00 87.50 110 LEU A C 1
ATOM 817 O O . LEU A 1 110 ? -10.389 -2.523 20.099 1.00 87.50 110 LEU A O 1
ATOM 821 N N . ASP A 1 111 ? -11.109 -3.107 18.051 1.00 86.88 111 ASP A N 1
ATOM 822 C CA . ASP A 1 111 ? -9.919 -3.884 17.668 1.00 86.88 111 ASP A CA 1
ATOM 823 C C . ASP A 1 111 ? -8.664 -2.998 17.602 1.00 86.88 111 ASP A C 1
ATOM 825 O O . ASP A 1 111 ? -7.631 -3.283 18.208 1.00 86.88 111 ASP A O 1
ATOM 829 N N . SER A 1 112 ? -8.793 -1.845 16.947 1.00 80.88 112 SER A N 1
ATOM 830 C CA . SER A 1 112 ? -7.703 -0.889 16.786 1.00 80.88 112 SER A CA 1
ATOM 831 C C . SER A 1 112 ? -7.419 -0.078 18.068 1.00 80.88 112 SER A C 1
ATOM 833 O O . SER A 1 112 ? -6.308 0.411 18.251 1.00 80.88 112 SER A O 1
ATOM 835 N N . ASN A 1 113 ? -8.353 0.043 19.018 1.00 81.56 113 ASN A N 1
ATOM 836 C CA . ASN A 1 113 ? -8.152 0.797 20.264 1.00 81.56 113 ASN A CA 1
ATOM 837 C C . ASN A 1 113 ? -8.341 -0.080 21.523 1.00 81.56 113 ASN A C 1
ATOM 839 O O . ASN A 1 113 ? -9.414 -0.064 22.138 1.00 81.56 113 ASN A O 1
ATOM 843 N N . PRO A 1 114 ? -7.283 -0.785 21.981 1.00 82.44 114 PRO A N 1
ATOM 844 C CA . PRO A 1 114 ? -7.358 -1.690 23.130 1.00 82.44 114 PRO A CA 1
ATOM 845 C C . PRO A 1 114 ? -7.822 -1.028 24.435 1.00 82.44 114 PRO A C 1
ATOM 847 O O . PRO A 1 114 ? -8.468 -1.670 25.263 1.00 82.44 114 PRO A O 1
ATOM 850 N N . GLU A 1 115 ? -7.509 0.252 24.649 1.00 82.81 115 GLU A N 1
ATOM 851 C CA . GLU A 1 115 ? -7.942 0.983 25.846 1.00 82.81 115 GLU A CA 1
ATOM 852 C C . GLU A 1 115 ? -9.432 1.339 25.788 1.00 82.81 115 GLU A C 1
ATOM 854 O O . GLU A 1 115 ? -10.138 1.228 26.794 1.00 82.81 115 GLU A O 1
ATOM 859 N N . LEU A 1 116 ? -9.944 1.717 24.613 1.00 83.31 116 LEU A N 1
ATOM 860 C CA . LEU A 1 116 ? -11.379 1.910 24.411 1.00 83.31 116 LEU A CA 1
ATOM 861 C C . LEU A 1 116 ? -12.138 0.584 24.546 1.00 83.31 116 LEU A C 1
ATOM 863 O O . LEU A 1 116 ? -13.159 0.556 25.228 1.00 83.31 116 LEU A O 1
ATOM 867 N N . ALA A 1 117 ? -11.605 -0.519 24.012 1.00 85.94 117 ALA A N 1
ATOM 868 C CA . ALA A 1 117 ? -12.174 -1.855 24.189 1.00 85.94 117 ALA A CA 1
ATOM 869 C C . ALA A 1 117 ? -12.302 -2.241 25.665 1.00 85.94 117 ALA A C 1
ATOM 871 O O . ALA A 1 117 ? -13.380 -2.631 26.108 1.00 85.94 117 ALA A O 1
ATOM 872 N N . LYS A 1 118 ? -11.243 -2.061 26.466 1.00 87.00 118 LYS A N 1
ATOM 873 C CA . LYS A 1 118 ? -11.294 -2.314 27.918 1.00 87.00 118 LYS A CA 1
ATOM 874 C C . LYS A 1 118 ? -12.390 -1.502 28.608 1.00 87.00 118 LYS A C 1
ATOM 876 O O . LYS A 1 118 ? -13.103 -2.037 29.457 1.00 87.00 118 LYS A O 1
ATOM 881 N N . ARG A 1 119 ? -12.523 -0.216 28.263 1.00 87.12 119 ARG A N 1
ATOM 882 C CA . ARG A 1 119 ? -13.571 0.656 28.818 1.00 87.12 119 ARG A CA 1
ATOM 883 C C . ARG A 1 119 ? -14.967 0.205 28.384 1.00 87.12 119 ARG A C 1
ATOM 885 O O . ARG A 1 119 ? -15.861 0.178 29.221 1.00 87.12 119 ARG A O 1
ATOM 892 N N . TYR A 1 120 ? -15.123 -0.196 27.124 1.00 86.31 120 TYR A N 1
ATOM 893 C CA . TYR A 1 120 ? -16.382 -0.659 26.549 1.00 86.31 120 TYR A CA 1
ATOM 894 C C . TYR A 1 120 ? -16.864 -1.936 27.241 1.00 86.31 120 TYR A C 1
ATOM 896 O O . TYR A 1 120 ? -17.971 -1.967 27.769 1.00 86.31 120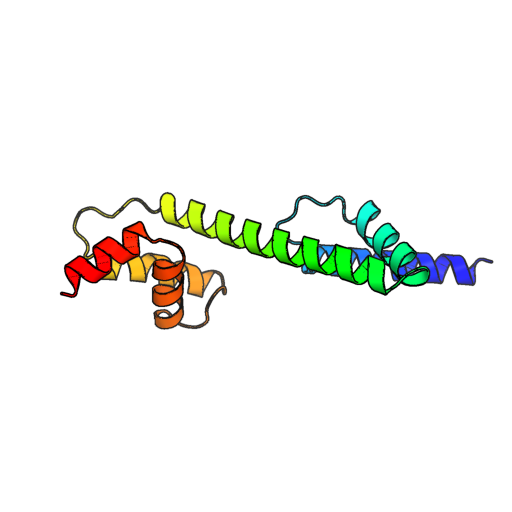 TYR A O 1
ATOM 904 N N . TYR A 1 121 ? -15.997 -2.950 27.353 1.00 86.62 121 TYR A N 1
ATOM 905 C CA . TYR A 1 121 ? -16.326 -4.201 28.044 1.00 86.62 121 TYR A CA 1
ATOM 906 C C . TYR A 1 121 ? -16.701 -3.991 29.511 1.00 86.62 121 TYR A C 1
ATOM 908 O O . TYR A 1 121 ? -17.533 -4.724 30.036 1.00 86.62 121 TYR A O 1
ATOM 916 N N . LYS A 1 122 ? -16.092 -3.003 30.175 1.00 88.88 122 LYS A N 1
ATOM 917 C CA . LYS A 1 122 ? -16.414 -2.640 31.559 1.00 88.88 122 LYS A CA 1
ATOM 918 C C . LYS A 1 122 ? -17.766 -1.930 31.693 1.00 88.88 122 LYS A C 1
ATOM 920 O O . LYS A 1 122 ? -18.344 -1.960 32.767 1.00 88.88 122 LYS A O 1
ATOM 925 N N . GLU A 1 123 ? -18.236 -1.248 30.653 1.00 83.31 123 GLU A N 1
ATOM 926 C CA . GLU A 1 123 ? -19.541 -0.576 30.650 1.00 83.31 123 GLU A CA 1
ATOM 927 C C . GLU A 1 123 ? -20.688 -1.550 30.339 1.00 83.31 123 GLU A C 1
ATOM 929 O O . GLU A 1 123 ? -21.795 -1.381 30.844 1.00 83.31 123 GLU A O 1
ATOM 934 N N . THR A 1 124 ? -20.428 -2.570 29.517 1.00 78.88 124 THR A N 1
ATOM 935 C CA . THR A 1 124 ? -21.439 -3.545 29.080 1.00 78.88 124 THR A CA 1
ATOM 936 C C . THR A 1 124 ? -21.575 -4.781 29.981 1.00 78.88 124 THR A C 1
ATOM 938 O O . THR A 1 124 ? -22.468 -5.589 29.730 1.00 78.88 124 THR A O 1
ATOM 941 N N . ASN A 1 125 ? -20.708 -4.940 30.990 1.00 69.00 125 ASN A N 1
ATOM 942 C CA . ASN A 1 125 ? -20.750 -6.000 32.014 1.00 69.00 125 ASN A CA 1
ATOM 943 C C . ASN A 1 125 ? -20.995 -5.407 33.401 1.00 69.00 125 ASN A C 1
ATOM 945 O O . ASN A 1 125 ? -21.680 -6.080 34.202 1.00 69.00 125 ASN A O 1
#

Radius of gyration: 20.84 Å; Cα contacts (8 Å, |Δi|>4): 89; chains: 1; bounding box: 36×28×64 Å

Mean predicted aligned error: 10.26 Å

Foldseek 3Di:
DVVVVVVLVVVLVVQLVVCCVQQVQDPDPSSPPRSVLVVCCVVPVPVSVVVSVVSSVVSVVSVLVVLLVVLVPPPPPPPDALVVSLLVSLVVCCVVVVDVDSVVSSVSSCVSDVVSVVSNVVRVD

Sequence (125 aa):
DLVAKERDERLDAEAVAKSKETFSTLGLEHETFAPALRRIAAIDEALAKSVEAVLVSADAQLAEAGLLKEFGTAKAVSGNSVYEEAKTLAKSLVETGVVKTIEQGIEKVLDSNPELAKRYYKETN

pLDDT: mean 85.42, std 11.59, range [46.0, 97.31]